Protein AF-A0A2H0P5Y3-F1 (afdb_monomer_lite)

Structure (mmCIF, N/CA/C/O backbone):
data_AF-A0A2H0P5Y3-F1
#
_entry.id   AF-A0A2H0P5Y3-F1
#
loop_
_atom_site.group_PDB
_atom_site.id
_atom_site.type_symbol
_atom_site.label_atom_id
_atom_site.label_alt_id
_atom_site.label_comp_id
_atom_site.label_asym_id
_atom_site.label_entity_id
_atom_site.label_seq_id
_atom_site.pdbx_PDB_ins_code
_atom_site.Cartn_x
_atom_site.Cartn_y
_atom_site.Cartn_z
_atom_site.occupancy
_atom_site.B_iso_or_equiv
_atom_site.auth_seq_id
_atom_site.auth_comp_id
_atom_site.auth_asym_id
_atom_site.auth_atom_id
_atom_site.pdbx_PDB_model_num
ATOM 1 N N . MET A 1 1 ? -5.662 15.321 40.705 1.00 59.59 1 MET A N 1
ATOM 2 C CA . MET A 1 1 ? -4.488 14.440 40.487 1.00 59.59 1 MET A CA 1
ATOM 3 C C . MET A 1 1 ? -4.899 13.038 40.050 1.00 59.59 1 MET A C 1
ATOM 5 O O . MET A 1 1 ? -4.209 12.492 39.203 1.00 59.59 1 MET A O 1
ATOM 9 N N . GLU A 1 2 ? -6.023 12.495 40.528 1.00 61.88 2 GLU A N 1
ATOM 10 C CA . GLU A 1 2 ? -6.540 11.184 40.089 1.00 61.88 2 GLU A CA 1
ATOM 11 C C . GLU A 1 2 ? -6.933 11.135 38.603 1.00 61.88 2 GLU A C 1
ATOM 13 O O . GLU A 1 2 ? -6.596 10.180 37.916 1.00 61.88 2 GLU A O 1
ATOM 18 N N 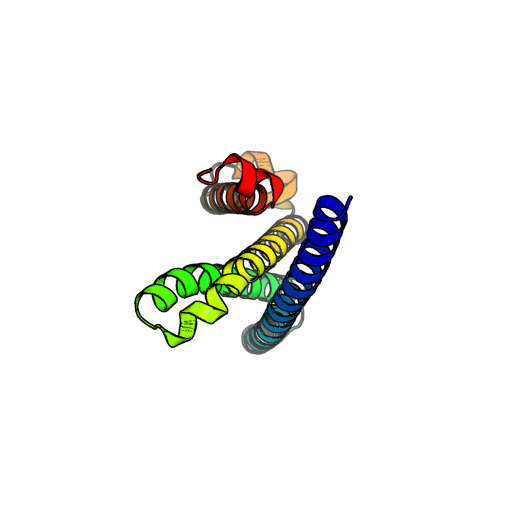. GLU A 1 3 ? -7.531 12.199 38.061 1.00 58.69 3 GLU A N 1
ATOM 19 C CA . GLU A 1 3 ? -7.965 12.249 36.654 1.00 58.69 3 GLU A CA 1
ATOM 20 C C . GLU A 1 3 ? -6.804 12.098 35.648 1.00 58.69 3 GLU A C 1
ATOM 22 O O . GLU A 1 3 ? -6.929 11.401 34.645 1.00 58.69 3 GLU A O 1
ATOM 27 N N . LYS A 1 4 ? -5.620 12.653 35.956 1.00 60.97 4 LYS A N 1
ATOM 28 C CA . LYS A 1 4 ? -4.400 12.448 35.146 1.00 60.97 4 LYS A CA 1
ATOM 29 C C . LYS A 1 4 ? -3.873 11.013 35.221 1.00 60.97 4 LYS A C 1
ATOM 31 O O . LYS A 1 4 ? -3.266 10.542 34.264 1.00 60.97 4 LYS A O 1
ATOM 36 N N . TYR A 1 5 ? -4.076 10.334 36.348 1.00 62.22 5 TYR A N 1
ATOM 37 C CA . TYR A 1 5 ? -3.614 8.962 36.554 1.00 62.22 5 TYR A CA 1
ATOM 38 C C . TYR A 1 5 ? -4.495 7.962 35.794 1.00 62.22 5 TYR A C 1
ATOM 40 O O . TYR A 1 5 ? -3.978 7.081 35.112 1.00 62.22 5 TYR A O 1
ATOM 48 N N . ILE A 1 6 ? -5.815 8.175 35.819 1.00 63.75 6 ILE A N 1
ATOM 49 C CA . ILE A 1 6 ? -6.793 7.371 35.071 1.00 63.75 6 ILE A CA 1
ATOM 50 C C . ILE A 1 6 ? -6.575 7.525 33.554 1.00 63.75 6 ILE A C 1
ATOM 52 O O . ILE A 1 6 ? -6.605 6.539 32.818 1.00 63.75 6 ILE A O 1
ATOM 56 N N . MET A 1 7 ? -6.274 8.744 33.093 1.00 60.56 7 MET A N 1
ATOM 57 C CA . MET A 1 7 ? -5.974 9.033 31.683 1.00 60.56 7 MET A CA 1
ATOM 58 C C . MET A 1 7 ? -4.690 8.324 31.209 1.00 60.56 7 MET A C 1
ATOM 60 O O . MET A 1 7 ? -4.678 7.692 30.157 1.00 60.56 7 MET A O 1
ATOM 64 N N . SER A 1 8 ? -3.643 8.319 32.043 1.00 70.50 8 SER A N 1
ATOM 65 C CA . SER A 1 8 ? -2.390 7.589 31.792 1.00 70.50 8 SER A CA 1
ATOM 66 C C . SER A 1 8 ? -2.601 6.075 31.639 1.00 70.50 8 SER A C 1
ATOM 68 O O . SER A 1 8 ? -1.974 5.436 30.794 1.00 70.50 8 SER A O 1
ATOM 70 N N . GLU A 1 9 ? -3.471 5.469 32.446 1.00 70.12 9 GLU A N 1
ATOM 71 C CA . GLU A 1 9 ? -3.690 4.018 32.424 1.00 70.12 9 GLU A CA 1
ATOM 72 C C . GLU A 1 9 ? -4.503 3.558 31.199 1.00 70.12 9 GLU A C 1
ATOM 74 O O . GLU A 1 9 ? -4.174 2.543 30.571 1.00 70.12 9 GLU A O 1
ATOM 79 N N . GLN A 1 10 ? -5.507 4.343 30.789 1.00 68.56 10 GLN A N 1
ATOM 80 C CA . GLN A 1 10 ? -6.281 4.086 29.569 1.00 68.56 10 GLN A CA 1
ATOM 81 C C . GLN A 1 10 ? -5.423 4.193 28.300 1.00 68.56 10 GLN A C 1
ATOM 83 O O . GLN A 1 10 ? -5.528 3.333 27.418 1.00 68.56 10 GLN A O 1
ATOM 88 N N . ASP A 1 11 ? -4.518 5.172 28.231 1.00 71.38 11 ASP A N 1
ATOM 89 C CA . ASP A 1 11 ? -3.586 5.332 27.108 1.00 71.38 11 ASP A CA 1
ATOM 90 C C . ASP A 1 11 ? -2.641 4.128 26.965 1.00 71.38 11 ASP A C 1
ATOM 92 O O . ASP A 1 11 ? -2.376 3.640 25.857 1.00 71.38 11 ASP A O 1
ATOM 96 N N . VAL A 1 12 ? -2.161 3.591 28.090 1.00 73.12 12 VAL A N 1
ATOM 97 C CA . VAL A 1 12 ? -1.288 2.408 28.113 1.00 73.12 12 VAL A CA 1
ATOM 98 C C . VAL A 1 12 ? -2.033 1.161 27.623 1.00 73.12 12 VAL A C 1
ATOM 100 O O . VAL A 1 12 ? -1.501 0.408 26.795 1.00 73.12 12 VAL A O 1
ATOM 103 N N . LEU A 1 13 ? -3.272 0.949 28.073 1.00 72.44 13 LEU A N 1
ATOM 104 C CA . LEU A 1 13 ? -4.118 -0.171 27.641 1.00 72.44 13 LEU A CA 1
ATOM 105 C C . LEU A 1 13 ? -4.500 -0.076 26.156 1.00 72.44 13 LEU A C 1
ATOM 107 O O . LEU A 1 13 ? -4.429 -1.080 25.431 1.00 72.44 13 LEU A O 1
ATOM 111 N N . HIS A 1 14 ? -4.838 1.125 25.679 1.00 76.31 14 HIS A N 1
ATOM 112 C CA . HIS A 1 14 ? -5.130 1.380 24.270 1.00 76.31 14 HIS A CA 1
ATOM 113 C C . HIS A 1 14 ? -3.914 1.066 23.388 1.00 76.31 14 HIS A C 1
ATOM 115 O O . HIS A 1 14 ? -4.022 0.312 22.417 1.00 76.31 14 HIS A O 1
ATOM 121 N N . ASN A 1 15 ? -2.727 1.547 23.770 1.00 78.94 15 ASN A N 1
ATOM 122 C CA . ASN A 1 15 ? -1.489 1.307 23.028 1.00 78.94 15 ASN A CA 1
ATOM 123 C C . ASN A 1 15 ? -1.114 -0.189 22.990 1.00 78.94 15 ASN A C 1
ATOM 125 O O . ASN A 1 15 ? -0.703 -0.715 21.951 1.00 78.94 15 ASN A O 1
ATOM 129 N N . LYS A 1 16 ? -1.317 -0.920 24.093 1.00 80.62 16 LYS A N 1
ATOM 130 C CA . LYS A 1 16 ? -1.082 -2.373 24.139 1.00 80.62 16 LYS A CA 1
ATOM 131 C C . LYS A 1 16 ? -2.008 -3.134 23.180 1.00 80.62 16 LYS A C 1
ATOM 133 O O . LYS A 1 16 ? -1.558 -4.042 22.477 1.00 80.62 16 LYS A O 1
ATOM 138 N N . THR A 1 17 ? -3.277 -2.739 23.115 1.00 82.94 17 THR A N 1
ATOM 139 C CA . THR A 1 17 ? -4.282 -3.350 22.231 1.00 82.94 17 THR A CA 1
ATOM 140 C C . THR A 1 17 ? -4.005 -3.037 20.759 1.00 82.94 17 THR A C 1
ATOM 142 O O . THR A 1 17 ? -3.984 -3.949 19.930 1.00 82.94 17 THR A O 1
ATOM 145 N N . ALA A 1 18 ? -3.681 -1.779 20.451 1.00 82.75 18 ALA A N 1
ATOM 146 C CA . ALA A 1 18 ? -3.267 -1.323 19.127 1.00 82.75 18 ALA A CA 1
ATOM 147 C C . ALA A 1 18 ? -2.065 -2.114 18.588 1.00 82.75 18 ALA A C 1
ATOM 149 O O . ALA A 1 18 ? -2.094 -2.610 17.460 1.00 82.75 18 ALA A O 1
ATOM 150 N N . ARG A 1 19 ? -1.026 -2.302 19.414 1.00 85.88 19 ARG A N 1
ATOM 151 C CA . ARG A 1 19 ? 0.142 -3.115 19.039 1.00 85.88 19 ARG A CA 1
ATOM 152 C C . ARG A 1 19 ? -0.249 -4.552 18.727 1.00 85.88 19 ARG A C 1
ATOM 154 O O . ARG A 1 19 ? 0.177 -5.080 17.706 1.00 85.88 19 ARG A O 1
ATOM 161 N N . LYS A 1 20 ? -1.079 -5.182 19.564 1.00 88.88 20 LYS A N 1
ATOM 162 C CA . LYS A 1 20 ? -1.550 -6.556 19.327 1.00 88.88 20 LYS A CA 1
ATOM 163 C C . LYS A 1 20 ? -2.274 -6.683 17.979 1.00 88.88 20 LYS A C 1
ATOM 165 O O . LYS A 1 20 ? -2.020 -7.635 17.245 1.00 88.88 20 LYS A O 1
ATOM 170 N N . MET A 1 21 ? -3.126 -5.717 17.635 1.00 88.81 21 MET A N 1
ATOM 171 C CA . MET A 1 21 ? -3.848 -5.696 16.355 1.00 88.81 21 MET A CA 1
ATOM 172 C C . MET A 1 21 ? -2.915 -5.480 15.157 1.00 88.81 21 MET A C 1
ATOM 174 O O . MET A 1 21 ? -3.062 -6.141 14.125 1.00 88.81 21 MET A O 1
ATOM 178 N N . MET A 1 22 ? -1.915 -4.609 15.309 1.00 89.50 22 MET A N 1
ATOM 179 C CA . MET A 1 22 ? -0.879 -4.390 14.301 1.00 89.50 22 MET A CA 1
ATOM 180 C C . MET A 1 22 ? -0.054 -5.658 14.057 1.00 89.50 22 MET A C 1
ATOM 182 O O . MET A 1 22 ? 0.121 -6.052 12.908 1.00 89.50 22 MET A O 1
ATOM 186 N N . TYR A 1 23 ? 0.389 -6.345 15.116 1.00 90.38 23 TYR A N 1
ATOM 187 C CA . TYR A 1 23 ? 1.106 -7.617 14.986 1.00 90.38 23 TYR A CA 1
ATOM 188 C C . TYR A 1 23 ? 0.255 -8.697 14.318 1.00 90.38 23 TYR A C 1
ATOM 190 O O . TYR A 1 23 ? 0.762 -9.419 13.466 1.00 90.38 23 TYR A O 1
ATOM 198 N N . GLY A 1 24 ? -1.035 -8.788 14.653 1.00 91.62 24 GLY A N 1
ATOM 199 C CA . GLY A 1 24 ? -1.947 -9.716 13.981 1.00 91.62 24 GLY A CA 1
ATOM 200 C C . GLY A 1 24 ? -2.083 -9.424 12.482 1.00 91.62 24 GLY A C 1
ATOM 201 O O . GLY A 1 24 ? -2.047 -10.345 11.670 1.00 91.62 24 GLY A O 1
ATOM 202 N N . SER A 1 25 ? -2.165 -8.145 12.109 1.00 92.50 25 SER A N 1
ATOM 203 C CA . SER A 1 25 ? -2.251 -7.721 10.703 1.00 92.50 25 SER A CA 1
ATOM 204 C C . SER A 1 25 ? -0.946 -7.984 9.945 1.00 92.50 25 SER A C 1
ATOM 206 O O . SER A 1 25 ? -0.976 -8.473 8.821 1.00 92.50 25 SER A O 1
ATOM 208 N N . LEU A 1 26 ? 0.206 -7.745 10.582 1.00 93.94 26 LEU A N 1
ATOM 209 C CA . LEU A 1 26 ? 1.521 -8.077 10.026 1.00 93.94 26 LEU A CA 1
ATOM 210 C C . LEU A 1 26 ? 1.701 -9.583 9.839 1.00 93.94 26 LEU A C 1
ATOM 212 O O . LEU A 1 26 ? 2.195 -10.012 8.803 1.00 93.94 26 LEU A O 1
ATOM 216 N N . LEU A 1 27 ? 1.278 -10.392 10.810 1.00 94.81 27 LEU A N 1
ATOM 217 C CA . LEU A 1 27 ? 1.343 -11.847 10.706 1.00 94.81 27 LEU A CA 1
ATOM 218 C C . LEU A 1 27 ? 0.470 -12.354 9.549 1.00 94.81 27 LEU A C 1
ATOM 220 O O . LEU A 1 27 ? 0.917 -13.196 8.774 1.00 94.81 27 LEU A O 1
ATOM 224 N N . MET A 1 28 ? -0.730 -11.792 9.378 1.00 94.12 28 MET A N 1
ATOM 225 C CA . MET A 1 28 ? -1.576 -12.077 8.216 1.00 94.12 28 MET A CA 1
ATOM 226 C C . MET A 1 28 ? -0.895 -11.682 6.901 1.00 94.12 28 MET A C 1
ATOM 228 O O . MET A 1 28 ? -0.877 -12.478 5.965 1.00 94.12 28 MET A O 1
ATOM 232 N N . ALA A 1 29 ? -0.287 -10.495 6.837 1.00 96.06 29 ALA A N 1
ATOM 233 C CA . ALA A 1 29 ? 0.448 -10.048 5.658 1.00 96.06 29 ALA A CA 1
ATOM 234 C C . ALA A 1 29 ? 1.622 -10.980 5.326 1.00 96.06 29 ALA A C 1
ATOM 236 O O . ALA A 1 29 ? 1.806 -11.320 4.166 1.00 96.06 29 ALA A O 1
ATOM 237 N N . ILE A 1 30 ? 2.369 -11.457 6.327 1.00 96.81 30 ILE A N 1
ATOM 238 C CA . ILE A 1 30 ? 3.455 -12.427 6.131 1.00 96.81 30 ILE A CA 1
ATOM 239 C C . ILE A 1 30 ? 2.914 -13.745 5.562 1.00 96.81 30 ILE A C 1
ATOM 241 O O . ILE A 1 30 ? 3.478 -14.274 4.607 1.00 96.81 30 ILE A O 1
ATOM 245 N N . MET A 1 31 ? 1.811 -14.270 6.107 1.00 97.06 31 MET A N 1
ATOM 246 C CA . MET A 1 31 ? 1.195 -15.499 5.590 1.00 97.06 31 MET A CA 1
ATOM 247 C C . MET A 1 31 ? 0.746 -15.339 4.133 1.00 97.06 31 MET A C 1
ATOM 249 O O . MET A 1 31 ? 1.051 -16.193 3.300 1.00 97.06 31 MET A O 1
ATOM 253 N N . VAL A 1 32 ? 0.067 -14.233 3.812 1.00 97.00 32 VAL A N 1
ATOM 254 C CA . VAL A 1 32 ? -0.362 -13.926 2.439 1.00 97.00 32 VAL A CA 1
ATOM 255 C C . VAL A 1 32 ? 0.843 -13.718 1.522 1.00 97.00 32 VAL A C 1
ATOM 257 O O . VAL A 1 32 ? 0.832 -14.211 0.401 1.00 97.00 32 VAL A O 1
ATOM 260 N N . PHE A 1 33 ? 1.909 -13.080 2.002 1.00 97.38 33 PHE A N 1
ATOM 261 C CA . PHE A 1 33 ? 3.137 -12.886 1.240 1.00 97.38 33 PHE A CA 1
ATOM 262 C C . PHE A 1 33 ? 3.789 -14.206 0.852 1.00 97.38 33 PHE A C 1
ATOM 264 O O . PHE A 1 33 ? 4.108 -14.397 -0.318 1.00 97.38 33 PHE A O 1
ATOM 271 N N . PHE A 1 34 ? 3.932 -15.149 1.784 1.00 96.50 34 PHE A N 1
ATOM 272 C CA . PHE A 1 34 ? 4.457 -16.474 1.449 1.00 96.50 34 PHE A CA 1
ATOM 273 C C . PHE A 1 34 ? 3.534 -17.240 0.496 1.00 96.50 34 PHE A C 1
ATOM 275 O O . PHE A 1 34 ? 4.030 -17.903 -0.413 1.00 96.50 34 PHE A O 1
ATOM 282 N N . ALA A 1 35 ? 2.212 -17.112 0.648 1.00 96.50 35 ALA A N 1
ATOM 283 C CA . ALA A 1 35 ? 1.261 -17.703 -0.291 1.00 96.50 35 ALA A CA 1
ATOM 284 C C . ALA A 1 35 ? 1.412 -17.113 -1.706 1.00 96.50 35 ALA A C 1
ATOM 286 O O . ALA A 1 35 ? 1.468 -17.861 -2.682 1.00 96.50 35 ALA A O 1
ATOM 287 N N . MET A 1 36 ? 1.553 -15.790 -1.820 1.00 96.12 36 MET A N 1
ATOM 288 C CA . MET A 1 36 ? 1.767 -15.097 -3.095 1.00 96.12 36 MET A CA 1
ATOM 289 C C . MET A 1 36 ? 3.140 -15.396 -3.700 1.00 96.12 36 MET A C 1
ATOM 291 O O . MET A 1 36 ? 3.259 -15.546 -4.914 1.00 96.12 36 MET A O 1
ATOM 295 N N . LEU A 1 37 ? 4.176 -15.532 -2.872 1.00 94.75 37 LEU A N 1
ATOM 296 C CA . LEU A 1 37 ? 5.517 -15.908 -3.310 1.00 94.75 37 LEU A CA 1
ATOM 297 C C . LEU A 1 37 ? 5.532 -17.336 -3.865 1.00 94.75 37 LEU A C 1
ATOM 299 O O . LEU A 1 37 ? 6.113 -17.579 -4.921 1.00 94.75 37 LEU A O 1
ATOM 303 N N . PHE A 1 38 ? 4.851 -18.263 -3.189 1.00 95.00 38 PHE A N 1
ATOM 304 C CA . PHE A 1 38 ? 4.684 -19.632 -3.665 1.00 95.00 38 PHE A CA 1
ATOM 305 C C . PHE A 1 38 ? 3.894 -19.679 -4.978 1.00 95.00 38 PHE A C 1
ATOM 307 O O . PHE A 1 38 ? 4.324 -20.330 -5.927 1.00 95.00 38 PHE A O 1
ATOM 314 N N . TYR A 1 39 ? 2.790 -18.932 -5.072 1.00 94.38 39 TYR A N 1
ATOM 315 C CA . TYR A 1 39 ? 2.019 -18.796 -6.310 1.00 94.38 39 TYR A CA 1
ATOM 316 C C . TYR A 1 39 ? 2.872 -18.249 -7.468 1.00 94.38 39 TYR A C 1
ATOM 318 O O . TYR A 1 39 ? 2.891 -18.823 -8.555 1.00 94.38 39 TYR A O 1
ATOM 326 N N . SER A 1 40 ? 3.635 -17.182 -7.219 1.00 92.94 40 SER A N 1
ATOM 327 C CA . SER A 1 40 ? 4.545 -16.578 -8.198 1.00 92.94 40 SER A CA 1
ATOM 328 C C . SER A 1 40 ? 5.620 -17.566 -8.660 1.00 92.94 40 SER A C 1
ATOM 330 O O . SER A 1 40 ? 5.901 -17.672 -9.854 1.00 92.94 40 SER A O 1
ATOM 332 N N . HIS A 1 41 ? 6.165 -18.365 -7.739 1.00 92.19 41 HIS A N 1
ATOM 333 C CA . HIS A 1 41 ? 7.132 -19.405 -8.074 1.00 92.19 41 HIS A CA 1
ATOM 334 C C . HIS A 1 41 ? 6.541 -20.491 -8.980 1.00 92.19 41 HIS A C 1
ATOM 336 O O . HIS A 1 41 ? 7.195 -20.894 -9.937 1.00 92.19 41 HIS A O 1
ATOM 342 N N . LEU A 1 42 ? 5.304 -20.931 -8.727 1.00 93.88 42 LEU A N 1
ATOM 343 C CA . LEU A 1 42 ? 4.630 -21.904 -9.593 1.00 93.88 42 LEU A CA 1
ATOM 344 C C . LEU A 1 42 ? 4.378 -21.361 -11.006 1.00 93.88 42 LEU A C 1
ATOM 346 O O . LEU A 1 42 ? 4.412 -22.132 -11.961 1.00 93.88 42 LEU A O 1
ATOM 350 N N . TYR A 1 43 ? 4.132 -20.056 -11.141 1.00 91.75 43 TYR A N 1
ATOM 351 C CA . TYR A 1 43 ? 3.826 -19.429 -12.427 1.00 91.75 43 TYR A CA 1
ATOM 352 C C . TYR A 1 43 ? 5.081 -19.120 -13.260 1.00 91.75 43 TYR A C 1
ATOM 354 O O . TYR A 1 43 ? 5.123 -19.427 -14.449 1.00 91.75 43 TYR A O 1
ATOM 362 N N . TYR A 1 44 ? 6.112 -18.530 -12.646 1.00 88.50 44 TYR A N 1
ATOM 363 C CA . TYR A 1 44 ? 7.326 -18.085 -13.348 1.00 88.50 44 TYR A CA 1
ATOM 364 C C . TYR A 1 44 ? 8.491 -19.085 -13.282 1.00 88.50 44 TYR A C 1
ATOM 366 O O . TYR A 1 44 ? 9.441 -18.974 -14.054 1.00 88.50 44 TYR A O 1
ATOM 374 N N . GLY A 1 45 ? 8.469 -20.041 -12.349 1.00 87.31 45 GLY A N 1
ATOM 375 C CA . GLY A 1 45 ? 9.498 -21.078 -12.189 1.00 87.31 45 GLY A CA 1
ATOM 376 C C . GLY A 1 45 ? 10.845 -20.606 -11.619 1.00 87.31 45 GLY A C 1
ATOM 377 O O . GLY A 1 45 ? 11.693 -21.435 -11.296 1.00 87.31 45 GLY A O 1
ATOM 378 N N . VAL A 1 46 ? 11.060 -19.297 -11.451 1.00 89.88 46 VAL A N 1
ATOM 379 C CA . VAL A 1 46 ? 12.321 -18.703 -10.973 1.00 89.88 46 VAL A CA 1
ATOM 380 C C . VAL A 1 46 ? 12.031 -17.670 -9.888 1.00 89.88 46 VAL A C 1
ATOM 382 O O . VAL A 1 46 ? 11.035 -16.958 -9.960 1.00 89.88 46 VAL A O 1
ATOM 385 N N . TYR A 1 47 ? 12.906 -17.577 -8.883 1.00 88.75 47 TYR A N 1
ATOM 386 C CA . TYR A 1 47 ? 12.885 -16.485 -7.909 1.00 88.75 47 TYR A CA 1
ATOM 387 C C . TYR A 1 47 ? 13.695 -15.304 -8.449 1.00 88.75 47 TYR A C 1
ATOM 389 O O . TYR A 1 47 ? 14.923 -15.297 -8.363 1.00 88.75 47 TYR A O 1
ATOM 397 N N . SER A 1 48 ? 13.009 -14.315 -9.019 1.00 92.25 48 SER A N 1
ATOM 398 C CA . SER A 1 48 ? 13.605 -13.054 -9.466 1.00 92.25 48 SER A CA 1
ATOM 399 C C . SER A 1 48 ? 13.082 -11.871 -8.640 1.00 92.25 48 SER A C 1
ATOM 401 O O . SER A 1 48 ? 12.191 -12.009 -7.795 1.00 92.25 48 SER A O 1
ATOM 403 N N . LEU A 1 49 ? 13.645 -10.681 -8.876 1.00 90.69 49 LEU A N 1
ATOM 404 C CA . LEU A 1 49 ? 13.144 -9.443 -8.272 1.00 90.69 49 LEU A CA 1
ATOM 405 C C . LEU A 1 49 ? 11.691 -9.158 -8.687 1.00 90.69 49 LEU A C 1
ATOM 407 O O . LEU A 1 49 ? 10.919 -8.647 -7.878 1.00 90.69 49 LEU A O 1
ATOM 411 N N . GLU A 1 50 ? 11.313 -9.533 -9.912 1.00 91.56 50 GLU A N 1
ATOM 412 C CA . GLU A 1 50 ? 9.936 -9.441 -10.410 1.00 91.56 50 GLU A CA 1
ATOM 413 C C . GLU A 1 50 ? 9.007 -10.326 -9.583 1.00 91.56 50 GLU A C 1
ATOM 415 O O . GLU A 1 50 ? 7.990 -9.846 -9.091 1.00 91.56 50 GLU A O 1
ATOM 420 N N . SER A 1 51 ? 9.399 -11.579 -9.325 1.00 93.19 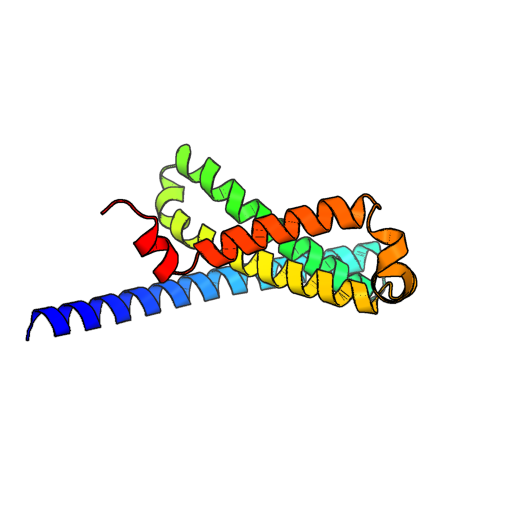51 SER A N 1
ATOM 421 C CA . SER A 1 51 ? 8.609 -12.515 -8.517 1.00 93.19 51 SER A CA 1
ATOM 422 C C . SER A 1 51 ? 8.325 -11.962 -7.120 1.00 93.19 51 SER A C 1
ATOM 424 O O . SER A 1 51 ? 7.211 -12.102 -6.608 1.00 93.19 51 SER A O 1
ATOM 426 N N . LEU A 1 52 ? 9.329 -11.316 -6.513 1.00 94.69 52 LEU A N 1
ATOM 427 C CA . LEU A 1 52 ? 9.205 -10.676 -5.206 1.00 94.69 52 LEU A CA 1
ATOM 428 C C . LEU A 1 52 ? 8.284 -9.455 -5.272 1.00 94.69 52 LEU A C 1
ATOM 430 O O . LEU A 1 52 ? 7.421 -9.303 -4.410 1.00 94.69 52 LEU A O 1
ATOM 434 N N . ALA A 1 53 ? 8.415 -8.619 -6.302 1.00 95.38 53 ALA A N 1
ATOM 435 C CA . ALA A 1 53 ? 7.556 -7.453 -6.485 1.00 95.38 53 ALA A CA 1
ATOM 436 C C . ALA A 1 53 ? 6.092 -7.855 -6.706 1.00 95.38 53 ALA A C 1
ATOM 438 O O . ALA A 1 53 ? 5.206 -7.278 -6.079 1.00 95.38 53 ALA A O 1
ATOM 439 N N . THR A 1 54 ? 5.837 -8.899 -7.501 1.00 94.62 54 THR A N 1
ATOM 440 C CA . THR A 1 54 ? 4.500 -9.480 -7.678 1.00 94.62 54 THR A CA 1
ATOM 441 C C . THR A 1 54 ? 3.932 -9.993 -6.356 1.00 94.62 54 THR A C 1
ATOM 443 O O . THR A 1 54 ? 2.759 -9.765 -6.068 1.00 94.62 54 THR A O 1
ATOM 446 N N . ALA A 1 55 ? 4.751 -10.637 -5.516 1.00 96.50 55 ALA A N 1
ATOM 447 C CA . ALA A 1 55 ? 4.305 -11.103 -4.206 1.00 96.50 55 ALA A CA 1
ATOM 448 C C . ALA A 1 55 ? 3.966 -9.940 -3.256 1.00 96.50 55 ALA A C 1
ATOM 450 O O . ALA A 1 55 ? 2.941 -9.990 -2.571 1.00 96.50 55 ALA A O 1
ATOM 451 N N . VAL A 1 56 ? 4.777 -8.875 -3.239 1.00 97.19 56 VAL A N 1
ATOM 452 C CA . VAL A 1 56 ? 4.498 -7.655 -2.457 1.00 97.19 56 VAL A CA 1
ATOM 453 C C . VAL A 1 56 ? 3.210 -6.987 -2.940 1.00 97.19 56 VAL A C 1
ATOM 455 O O . VAL A 1 56 ? 2.342 -6.699 -2.117 1.00 97.19 56 VAL A O 1
ATOM 458 N N . PHE A 1 57 ? 3.056 -6.798 -4.254 1.00 95.94 57 PHE A N 1
ATOM 459 C CA . PHE A 1 57 ? 1.852 -6.235 -4.868 1.00 95.94 57 PHE A CA 1
ATOM 460 C C . PHE A 1 57 ? 0.600 -7.045 -4.514 1.00 95.94 57 PHE A C 1
ATOM 462 O O . PHE A 1 57 ? -0.352 -6.490 -3.970 1.00 95.94 57 PHE A O 1
ATOM 469 N N . GLY A 1 58 ? 0.624 -8.363 -4.735 1.00 96.38 58 GLY A N 1
ATOM 470 C C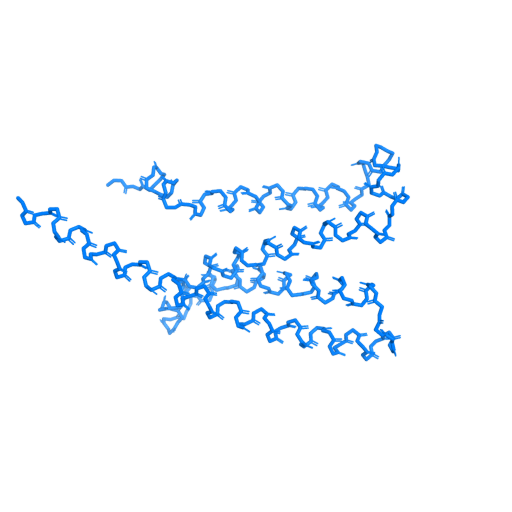A . GLY A 1 58 ? -0.513 -9.233 -4.431 1.00 96.38 58 GLY A CA 1
ATOM 471 C C . GLY A 1 58 ? -0.864 -9.238 -2.942 1.00 96.38 58 GLY A C 1
ATOM 472 O O . GLY A 1 58 ? -2.036 -9.265 -2.573 1.00 96.38 58 GLY A O 1
ATOM 473 N N . THR A 1 59 ? 0.137 -9.140 -2.065 1.00 97.56 59 THR A N 1
ATOM 474 C CA . THR A 1 59 ? -0.104 -9.020 -0.620 1.00 97.56 59 THR A CA 1
ATOM 475 C C . THR A 1 59 ? -0.745 -7.683 -0.266 1.00 97.56 59 THR A C 1
ATOM 477 O O . THR A 1 59 ? -1.689 -7.656 0.524 1.00 97.56 59 THR A O 1
ATOM 480 N N . ALA A 1 60 ? -0.258 -6.581 -0.843 1.00 97.31 60 ALA A N 1
ATOM 481 C CA . ALA A 1 60 ? -0.825 -5.252 -0.640 1.00 97.31 60 ALA A CA 1
ATOM 482 C C . ALA A 1 60 ? -2.301 -5.212 -1.057 1.00 97.31 60 ALA A C 1
ATOM 484 O O . ALA A 1 60 ? -3.144 -4.772 -0.273 1.00 97.31 60 ALA A O 1
ATOM 485 N N . ASP A 1 61 ? -2.604 -5.740 -2.244 1.00 96.50 61 ASP A N 1
ATOM 486 C CA . ASP A 1 61 ? -3.952 -5.793 -2.809 1.00 96.50 61 ASP A CA 1
ATOM 487 C C . ASP A 1 61 ? -4.906 -6.603 -1.921 1.00 96.50 61 ASP A C 1
ATOM 489 O O . ASP A 1 61 ? -5.958 -6.117 -1.505 1.00 96.50 61 ASP A O 1
ATOM 493 N N . VAL A 1 62 ? -4.486 -7.796 -1.494 1.00 97.00 62 VAL A N 1
ATOM 494 C CA . VAL A 1 62 ? -5.285 -8.646 -0.602 1.00 97.00 62 VAL A CA 1
ATOM 495 C C . VAL A 1 62 ? -5.517 -7.995 0.770 1.00 97.00 62 VAL A C 1
ATOM 497 O O . VAL A 1 62 ? -6.629 -8.064 1.300 1.00 97.00 62 VAL A O 1
ATOM 500 N N . MET A 1 63 ? -4.510 -7.339 1.356 1.00 96.56 63 MET A N 1
ATOM 501 C CA . MET A 1 63 ? -4.662 -6.624 2.633 1.00 96.56 63 MET A CA 1
ATOM 502 C C . MET A 1 63 ? -5.636 -5.443 2.518 1.00 96.56 63 MET A C 1
ATOM 504 O O . MET A 1 63 ? -6.506 -5.269 3.379 1.00 96.56 63 MET A O 1
ATOM 508 N N . LEU A 1 64 ? -5.514 -4.647 1.453 1.00 95.62 64 LEU A N 1
ATOM 509 C CA . LEU A 1 64 ? -6.402 -3.514 1.185 1.00 95.62 64 LEU A CA 1
ATOM 510 C C . LEU A 1 64 ? -7.832 -3.990 0.911 1.00 95.62 64 LEU A C 1
ATOM 512 O O . LEU A 1 64 ? -8.770 -3.501 1.545 1.00 95.62 64 LEU A O 1
ATOM 516 N N . GLY A 1 65 ? -7.998 -4.994 0.053 1.00 94.88 65 GLY A N 1
ATOM 517 C CA . GLY A 1 65 ? -9.290 -5.599 -0.265 1.00 94.88 65 GLY A CA 1
ATOM 518 C C . GLY A 1 65 ? -9.986 -6.164 0.973 1.00 94.88 65 GLY A C 1
ATOM 519 O O . GLY A 1 65 ? -11.154 -5.855 1.217 1.00 94.88 65 GLY A O 1
ATOM 520 N N . MET A 1 66 ? -9.262 -6.900 1.824 1.00 92.88 66 MET A N 1
ATOM 521 C CA . MET A 1 66 ? -9.803 -7.380 3.101 1.00 92.88 66 MET A CA 1
ATOM 522 C C . MET A 1 66 ? -10.218 -6.237 4.030 1.00 92.88 66 MET A C 1
ATOM 524 O O . MET A 1 66 ? -11.246 -6.341 4.704 1.00 92.88 66 MET A O 1
ATOM 528 N N . SER A 1 67 ? -9.465 -5.133 4.057 1.00 93.75 67 SER A N 1
ATOM 529 C CA . SER A 1 67 ? -9.824 -3.971 4.874 1.00 93.75 67 SER A CA 1
ATOM 530 C C . SER A 1 67 ? -11.174 -3.371 4.452 1.00 93.75 67 SER A C 1
ATOM 532 O O . SER A 1 67 ? -12.026 -3.093 5.302 1.00 93.75 67 SER A O 1
ATOM 534 N N . PHE A 1 68 ? -11.437 -3.260 3.148 1.00 91.62 68 PHE A N 1
ATOM 535 C CA . PHE A 1 68 ? -12.726 -2.778 2.659 1.00 91.62 68 PHE A CA 1
ATOM 536 C C . PHE A 1 68 ? -13.836 -3.808 2.888 1.00 91.62 68 PHE A C 1
ATOM 538 O O . PHE A 1 68 ? -14.892 -3.454 3.421 1.00 91.62 68 PHE A O 1
ATOM 545 N N . ALA A 1 69 ? -13.572 -5.084 2.593 1.00 91.94 69 ALA A N 1
ATOM 546 C CA . ALA A 1 69 ? -14.536 -6.170 2.747 1.00 91.94 69 ALA A CA 1
ATOM 547 C C . ALA A 1 69 ? -15.029 -6.331 4.194 1.00 91.94 69 ALA A C 1
ATOM 549 O O . ALA A 1 69 ? -16.226 -6.521 4.411 1.00 91.94 69 ALA A O 1
ATOM 550 N N . MET A 1 70 ? -14.153 -6.181 5.197 1.00 88.38 70 MET A N 1
ATOM 551 C CA . MET A 1 70 ? -14.551 -6.261 6.610 1.00 88.38 70 MET A CA 1
ATOM 552 C C . MET A 1 70 ? -15.617 -5.228 6.995 1.00 88.38 70 MET A C 1
ATOM 554 O O . MET A 1 70 ? -16.435 -5.513 7.863 1.00 88.38 70 MET A O 1
ATOM 558 N N . SER A 1 71 ? -15.647 -4.060 6.345 1.00 84.06 71 SER A N 1
ATOM 559 C CA . SER A 1 71 ? -16.676 -3.040 6.606 1.00 84.06 71 SER A CA 1
ATOM 560 C C . SER A 1 71 ? -18.059 -3.512 6.171 1.00 84.06 71 SER A C 1
ATOM 562 O O . SER A 1 71 ? -19.027 -3.338 6.902 1.00 84.06 71 SER A O 1
ATOM 564 N N . GLY A 1 72 ? -18.142 -4.122 4.985 1.00 84.19 72 GLY A N 1
ATOM 565 C CA . GLY A 1 72 ? -19.392 -4.675 4.475 1.00 84.19 72 GLY A CA 1
ATOM 566 C C . GLY A 1 72 ? -19.829 -5.903 5.267 1.00 84.19 72 GLY A C 1
ATOM 567 O O . GLY A 1 72 ? -20.995 -6.020 5.623 1.00 84.19 72 GLY A O 1
ATOM 568 N N . LEU A 1 73 ? -18.897 -6.800 5.600 1.00 86.19 73 LEU A N 1
ATOM 569 C CA . LEU A 1 73 ? -19.229 -8.028 6.322 1.00 86.19 73 LEU A CA 1
ATOM 570 C C . LEU A 1 73 ? -19.677 -7.769 7.766 1.00 86.19 73 LEU A C 1
ATOM 572 O O . LEU A 1 73 ? -20.613 -8.422 8.215 1.00 86.19 73 LEU A O 1
ATOM 576 N N . ALA A 1 74 ? -19.075 -6.810 8.473 1.00 84.50 74 ALA A N 1
ATOM 577 C CA . ALA A 1 74 ? -19.501 -6.462 9.831 1.00 84.50 74 ALA A CA 1
ATOM 578 C C . ALA A 1 74 ? -20.931 -5.902 9.887 1.00 84.50 74 ALA A C 1
ATOM 580 O O . ALA A 1 74 ? -21.608 -6.073 10.891 1.00 84.50 74 ALA A O 1
ATOM 581 N N . TYR A 1 75 ? -21.418 -5.292 8.800 1.00 82.44 75 TYR A N 1
ATOM 582 C CA . TYR A 1 75 ? -22.799 -4.812 8.728 1.00 82.44 75 TYR A CA 1
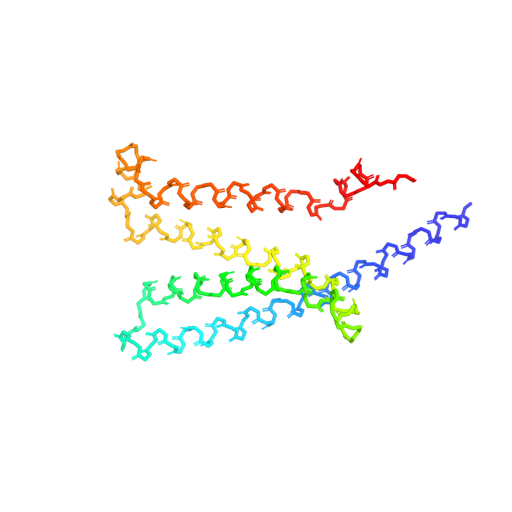ATOM 583 C C . TYR A 1 75 ? -23.825 -5.956 8.717 1.00 82.44 75 TYR A C 1
ATOM 585 O O . TYR A 1 75 ? -24.888 -5.840 9.319 1.00 82.44 75 TYR A O 1
ATOM 593 N N . TYR A 1 76 ? -23.516 -7.065 8.038 1.00 85.44 76 TYR A N 1
ATOM 594 C CA . TYR A 1 76 ? -24.437 -8.201 7.904 1.00 85.44 76 TYR A CA 1
ATOM 595 C C . TYR A 1 76 ? -24.231 -9.284 8.966 1.00 85.44 76 TYR A C 1
ATOM 597 O O . TYR A 1 76 ? -25.140 -10.076 9.216 1.00 85.44 76 TYR A O 1
ATOM 605 N N . PHE A 1 77 ? -23.046 -9.347 9.574 1.00 83.62 77 PHE A N 1
ATOM 606 C CA . PHE A 1 77 ? -22.660 -10.425 10.472 1.00 83.62 77 PHE A CA 1
ATOM 607 C C . PHE A 1 77 ? -22.163 -9.895 11.818 1.00 83.62 77 PHE A C 1
ATOM 609 O O . PHE A 1 77 ? -21.033 -9.424 11.940 1.00 83.62 77 PHE A O 1
ATOM 616 N N . ASP A 1 78 ? -22.975 -10.101 12.853 1.00 77.88 78 ASP A N 1
ATOM 617 C CA . ASP A 1 78 ? -22.706 -9.681 14.238 1.00 77.88 78 ASP A CA 1
ATOM 618 C C . ASP A 1 78 ? -21.427 -10.332 14.815 1.00 77.88 78 ASP A C 1
ATOM 620 O O . ASP A 1 78 ? -20.676 -9.751 15.598 1.00 77.88 78 ASP A O 1
ATOM 624 N N . PHE A 1 79 ? -21.074 -11.532 14.330 1.00 77.81 79 PHE A N 1
ATOM 625 C CA . PHE A 1 79 ? -19.828 -12.195 14.720 1.00 77.81 79 PHE A CA 1
ATOM 626 C C . PHE A 1 79 ? -18.571 -11.485 14.199 1.00 77.81 79 PHE A C 1
ATOM 628 O O . PHE A 1 79 ? -17.484 -11.815 14.659 1.00 77.81 79 PHE A O 1
ATOM 635 N N . LEU A 1 80 ? -18.665 -10.549 13.251 1.00 72.06 80 LEU A N 1
ATOM 636 C CA . LEU A 1 80 ? -17.505 -9.820 12.726 1.00 72.06 80 LEU A CA 1
ATOM 637 C C . LEU A 1 80 ? -17.299 -8.451 13.376 1.00 72.06 80 LEU A C 1
ATOM 639 O O . LEU A 1 80 ? -16.228 -7.865 13.198 1.00 72.06 80 LEU A O 1
ATOM 643 N N . ASP A 1 81 ? -18.262 -7.976 14.168 1.00 70.62 81 ASP A N 1
ATOM 644 C CA . ASP A 1 81 ? -18.227 -6.639 14.763 1.00 70.62 81 ASP A CA 1
ATOM 645 C C . ASP A 1 81 ? -17.011 -6.464 15.696 1.00 70.62 81 ASP A C 1
ATOM 647 O O . ASP A 1 81 ? -16.245 -5.501 15.608 1.00 70.62 81 ASP A O 1
ATOM 651 N N . HIS A 1 82 ? -16.672 -7.509 16.463 1.00 71.81 82 HIS A N 1
ATOM 652 C CA . HIS A 1 82 ? -15.478 -7.523 17.319 1.00 71.81 82 HIS A CA 1
ATOM 653 C C . HIS A 1 82 ? -14.138 -7.463 16.554 1.00 71.81 82 HIS A C 1
ATOM 655 O O . HIS A 1 82 ? -13.085 -7.253 17.166 1.00 71.81 82 HIS A O 1
ATOM 661 N N . ARG A 1 83 ? -14.135 -7.664 15.226 1.00 77.62 83 ARG A N 1
ATOM 662 C CA . ARG A 1 83 ? -12.926 -7.627 14.380 1.00 77.62 83 ARG A CA 1
ATOM 663 C C . ARG A 1 83 ? -12.802 -6.363 13.542 1.00 77.62 83 ARG A C 1
ATOM 665 O O . ARG A 1 83 ? -11.759 -6.171 12.916 1.00 77.62 83 ARG A O 1
ATOM 672 N N . VAL A 1 84 ? -13.776 -5.457 13.596 1.00 79.56 84 VAL A N 1
ATOM 673 C CA . VAL A 1 84 ? -13.752 -4.187 12.852 1.00 79.56 84 VAL A CA 1
ATOM 674 C C . VAL A 1 84 ? -12.515 -3.350 13.192 1.00 79.56 84 VAL A C 1
ATOM 676 O O . VAL A 1 84 ? -11.958 -2.684 12.320 1.00 79.56 84 VAL A O 1
ATOM 679 N N . ALA A 1 85 ? -11.999 -3.446 14.421 1.00 79.69 85 ALA A N 1
ATOM 680 C CA . ALA A 1 85 ? -10.778 -2.750 14.828 1.00 79.69 85 ALA A CA 1
ATOM 681 C C . ALA A 1 85 ? -9.530 -3.149 14.005 1.00 79.69 85 ALA A C 1
ATOM 683 O O . ALA A 1 85 ? -8.638 -2.321 13.805 1.00 79.69 85 ALA A O 1
ATOM 684 N N . TYR A 1 86 ? -9.471 -4.374 13.460 1.00 85.75 86 TYR A N 1
ATOM 685 C CA . TYR A 1 86 ? -8.361 -4.818 12.603 1.00 85.75 86 TYR A CA 1
ATOM 686 C C . TYR A 1 86 ? -8.357 -4.143 11.228 1.00 85.75 86 TYR A C 1
ATOM 688 O O . TYR A 1 86 ? -7.301 -4.060 10.603 1.00 85.75 86 TYR A O 1
ATOM 696 N N . ARG A 1 87 ? -9.493 -3.592 10.775 1.00 89.62 87 ARG A N 1
ATOM 697 C CA . ARG A 1 87 ? -9.617 -2.899 9.483 1.00 89.62 87 ARG A CA 1
ATOM 698 C C . ARG A 1 87 ? -8.578 -1.803 9.303 1.00 89.62 87 ARG A C 1
ATOM 700 O O . ARG A 1 87 ? -7.940 -1.730 8.256 1.00 89.62 87 ARG A O 1
ATOM 707 N N . LYS A 1 88 ? -8.399 -0.974 10.334 1.00 90.19 88 LYS A N 1
ATOM 708 C CA . LYS A 1 88 ? -7.441 0.137 10.320 1.00 90.19 88 LYS A CA 1
ATOM 709 C C . LYS A 1 88 ? -6.020 -0.365 10.061 1.00 90.19 88 LYS A C 1
ATOM 711 O O . LYS A 1 88 ? -5.309 0.201 9.238 1.00 90.19 88 LYS A O 1
ATOM 716 N N . TYR A 1 89 ? -5.620 -1.430 10.751 1.00 92.38 89 TYR A N 1
ATOM 717 C CA . TYR A 1 89 ? -4.262 -1.960 10.675 1.00 92.38 89 TYR A CA 1
ATOM 718 C C . TYR A 1 89 ? -4.017 -2.749 9.389 1.00 92.38 89 TYR A C 1
ATOM 720 O O . TYR A 1 89 ? -2.970 -2.561 8.783 1.00 92.38 89 TYR A O 1
ATOM 728 N N . MET A 1 90 ? -4.983 -3.544 8.917 1.00 93.44 90 MET A N 1
ATOM 729 C CA . MET A 1 90 ? -4.870 -4.236 7.626 1.00 93.44 90 MET A CA 1
ATOM 730 C C . MET A 1 90 ? -4.763 -3.251 6.459 1.00 93.44 90 MET A C 1
ATOM 732 O O . MET A 1 90 ? -3.878 -3.401 5.619 1.00 93.44 90 MET A O 1
ATOM 736 N N . GLY A 1 91 ? -5.594 -2.201 6.447 1.00 94.50 91 GLY A N 1
ATOM 737 C CA . GLY A 1 91 ? -5.517 -1.155 5.425 1.00 94.50 91 GLY A CA 1
ATOM 738 C C . GLY A 1 91 ? -4.180 -0.410 5.455 1.00 94.50 91 GLY A C 1
ATOM 739 O O . GLY A 1 91 ? -3.570 -0.188 4.412 1.00 94.50 91 GLY A O 1
ATOM 740 N N . LEU A 1 92 ? -3.670 -0.088 6.651 1.00 94.75 92 LEU A N 1
ATOM 741 C CA . LEU A 1 92 ? -2.380 0.586 6.805 1.00 94.75 92 LEU A CA 1
ATOM 742 C C . LEU A 1 92 ? -1.200 -0.305 6.377 1.00 94.75 92 LEU A C 1
ATOM 744 O O . LEU A 1 92 ? -0.297 0.166 5.688 1.00 94.75 92 LEU A O 1
ATOM 748 N N . THR A 1 93 ? -1.209 -1.590 6.745 1.00 95.62 93 THR A N 1
ATOM 749 C CA . THR A 1 93 ? -0.197 -2.559 6.297 1.00 95.62 93 THR A CA 1
ATOM 750 C C . THR A 1 93 ? -0.226 -2.717 4.777 1.00 95.62 93 THR A C 1
ATOM 752 O O . THR A 1 93 ? 0.829 -2.650 4.149 1.00 95.62 93 THR A O 1
ATOM 755 N N . GLY A 1 94 ? -1.412 -2.858 4.179 1.00 96.44 94 GLY A N 1
ATOM 756 C CA . GLY A 1 94 ? -1.569 -2.927 2.726 1.00 96.44 94 GLY A CA 1
ATOM 757 C C . GLY A 1 94 ? -1.053 -1.673 2.014 1.00 96.44 94 GLY A C 1
ATOM 758 O O . GLY A 1 94 ? -0.305 -1.786 1.048 1.00 96.44 94 GLY A O 1
ATOM 759 N N . TYR A 1 95 ? -1.341 -0.482 2.547 1.00 96.88 95 TYR A N 1
ATOM 760 C CA . TYR A 1 95 ? -0.813 0.781 2.023 1.00 96.88 95 TYR A CA 1
ATOM 761 C C . TYR A 1 95 ? 0.724 0.850 2.049 1.00 96.88 95 TYR A C 1
ATOM 763 O O . TYR A 1 95 ? 1.335 1.224 1.048 1.00 96.88 95 TYR A O 1
ATOM 771 N N . PHE A 1 96 ? 1.373 0.464 3.153 1.00 96.75 96 PHE A N 1
ATOM 772 C CA . PHE A 1 96 ? 2.841 0.467 3.215 1.00 96.75 96 PHE A CA 1
ATOM 773 C C . PHE A 1 96 ? 3.476 -0.545 2.255 1.00 96.75 96 PHE A C 1
ATOM 775 O O . PHE A 1 96 ? 4.532 -0.265 1.689 1.00 96.75 96 PHE A O 1
ATOM 782 N N . LEU A 1 97 ? 2.834 -1.695 2.033 1.00 97.19 97 LEU A N 1
ATOM 783 C CA . LEU A 1 97 ? 3.278 -2.656 1.022 1.00 97.19 97 LEU A CA 1
ATOM 784 C C . LEU A 1 97 ? 3.084 -2.115 -0.401 1.00 97.19 97 LEU A C 1
ATOM 786 O O . LEU A 1 97 ? 3.962 -2.304 -1.238 1.00 97.19 97 LEU A O 1
ATOM 790 N N . ALA A 1 98 ? 1.993 -1.390 -0.667 1.00 96.94 98 ALA A N 1
ATOM 791 C CA . ALA A 1 98 ? 1.779 -0.718 -1.947 1.00 96.94 98 ALA A CA 1
ATOM 792 C C . ALA A 1 98 ? 2.849 0.357 -2.203 1.00 96.94 98 ALA A C 1
ATOM 794 O O . ALA A 1 98 ? 3.423 0.393 -3.286 1.00 96.94 98 ALA A O 1
ATOM 795 N N . LEU A 1 99 ? 3.197 1.164 -1.190 1.00 96.50 99 LEU A N 1
ATOM 796 C CA . LEU A 1 99 ? 4.319 2.109 -1.265 1.00 96.50 99 LEU A CA 1
ATOM 797 C C . LEU A 1 99 ? 5.647 1.406 -1.563 1.00 96.50 99 LEU A C 1
ATOM 799 O O . LEU A 1 99 ? 6.415 1.869 -2.408 1.00 96.50 99 LEU A O 1
ATOM 803 N N . LEU A 1 100 ? 5.920 0.291 -0.877 1.00 96.62 100 LEU A N 1
ATOM 804 C CA . LEU A 1 100 ? 7.119 -0.507 -1.121 1.00 96.62 100 LEU A CA 1
ATOM 805 C C . LEU A 1 100 ? 7.150 -1.004 -2.570 1.00 96.62 100 LEU A C 1
ATOM 807 O O . LEU A 1 100 ? 8.169 -0.852 -3.238 1.00 96.62 100 LEU A O 1
ATOM 811 N N . TYR A 1 101 ? 6.035 -1.530 -3.077 1.00 96.62 101 TYR A N 1
ATOM 812 C CA . TYR A 1 101 ? 5.915 -1.948 -4.471 1.00 96.62 101 TYR A CA 1
ATOM 813 C C . TYR A 1 101 ? 6.142 -0.786 -5.450 1.00 96.62 101 TYR A C 1
ATOM 815 O O . TYR A 1 101 ? 6.925 -0.930 -6.388 1.00 96.62 101 TYR A O 1
ATOM 823 N N . SER A 1 102 ? 5.557 0.392 -5.206 1.00 94.56 102 SER A N 1
ATOM 824 C CA . SER A 1 102 ? 5.806 1.583 -6.031 1.00 94.56 102 SER A CA 1
ATOM 825 C C . SER A 1 102 ? 7.288 1.973 -6.059 1.00 94.56 102 SER A C 1
ATOM 827 O O . SER A 1 102 ? 7.804 2.342 -7.111 1.00 94.56 102 SER A O 1
ATOM 829 N N . ALA A 1 103 ? 8.003 1.843 -4.938 1.00 94.50 103 ALA A N 1
ATOM 830 C CA . ALA A 1 103 ? 9.449 2.061 -4.903 1.00 94.50 103 ALA A CA 1
ATOM 831 C C . ALA A 1 103 ? 10.224 0.978 -5.678 1.00 94.50 103 ALA A C 1
ATOM 833 O O . ALA A 1 103 ? 11.210 1.285 -6.349 1.00 94.50 103 ALA A O 1
ATOM 834 N N . MET A 1 104 ? 9.774 -0.280 -5.630 1.00 95.44 104 MET A N 1
ATOM 835 C CA . MET A 1 104 ? 10.372 -1.371 -6.406 1.00 95.44 104 MET A CA 1
ATOM 836 C C . MET A 1 104 ? 10.221 -1.160 -7.919 1.00 95.44 104 MET A C 1
ATOM 838 O O . MET A 1 104 ? 11.158 -1.474 -8.656 1.00 95.44 104 MET A O 1
ATOM 842 N N . LEU A 1 105 ? 9.102 -0.589 -8.381 1.00 93.69 105 LEU A N 1
ATOM 843 C CA . LEU A 1 105 ? 8.869 -0.291 -9.802 1.00 93.69 105 LEU A CA 1
ATOM 844 C C . LEU A 1 105 ? 9.946 0.622 -10.399 1.00 93.69 105 LEU A C 1
ATOM 846 O O . LEU A 1 105 ? 10.395 0.375 -11.515 1.00 93.69 105 LEU A O 1
ATOM 850 N N . VAL A 1 106 ? 10.439 1.602 -9.634 1.00 92.94 106 VAL A N 1
ATOM 851 C CA . VAL A 1 106 ? 11.536 2.490 -10.066 1.00 92.94 106 VAL A CA 1
ATOM 852 C C . VAL A 1 106 ? 12.802 1.699 -10.399 1.00 92.94 106 VAL A C 1
ATOM 854 O O . VAL A 1 106 ? 13.545 2.062 -11.309 1.00 92.94 106 VAL A O 1
ATOM 857 N N . ARG A 1 107 ? 13.058 0.599 -9.679 1.00 93.69 107 ARG A N 1
ATOM 858 C CA . ARG A 1 107 ? 14.233 -0.249 -9.907 1.00 93.69 107 ARG A CA 1
ATOM 859 C C . ARG A 1 107 ? 14.017 -1.301 -10.995 1.00 93.69 107 ARG A C 1
ATOM 861 O O . ARG A 1 107 ? 14.999 -1.672 -11.642 1.00 93.69 107 ARG A O 1
ATOM 868 N N . LEU A 1 108 ? 12.789 -1.799 -11.135 1.00 93.50 108 LEU A N 1
ATOM 869 C CA . LEU A 1 108 ? 12.396 -2.830 -12.101 1.00 93.50 108 LEU A CA 1
ATOM 870 C C . LEU A 1 108 ? 12.267 -2.279 -13.521 1.00 93.50 108 LEU A C 1
ATOM 872 O O . LEU A 1 108 ? 12.797 -2.893 -14.440 1.00 93.50 108 LEU A O 1
ATOM 876 N N . TYR A 1 109 ? 11.642 -1.111 -13.670 1.00 93.00 109 TYR A N 1
ATOM 877 C CA . TYR A 1 109 ? 11.377 -0.471 -14.962 1.00 93.00 109 TYR A CA 1
ATOM 878 C C . TYR A 1 109 ? 11.878 0.987 -14.960 1.00 93.00 109 TYR A C 1
ATOM 880 O O . TYR A 1 109 ? 11.080 1.934 -15.014 1.00 93.00 109 TYR A O 1
ATOM 888 N N . PRO A 1 110 ? 13.201 1.214 -14.824 1.00 91.75 110 PRO A N 1
ATOM 889 C CA . PRO A 1 110 ? 13.779 2.557 -14.720 1.00 91.75 110 PRO A CA 1
ATOM 890 C C . PRO A 1 110 ? 13.537 3.414 -15.970 1.00 91.75 110 PRO A C 1
ATOM 892 O O . PRO A 1 110 ? 13.427 4.637 -15.874 1.00 91.75 110 PRO A O 1
ATOM 895 N N . GLU A 1 111 ? 13.421 2.802 -17.144 1.00 91.75 111 GLU A N 1
ATOM 896 C CA . GLU A 1 111 ? 13.062 3.481 -18.389 1.00 91.75 111 GLU A CA 1
ATOM 897 C C . GLU A 1 111 ? 11.676 4.129 -18.318 1.00 91.75 111 GLU A C 1
ATOM 899 O O . GLU A 1 111 ? 11.493 5.224 -18.841 1.00 91.75 111 GLU A O 1
ATOM 904 N N . THR A 1 112 ? 10.739 3.511 -17.598 1.00 90.44 112 THR A N 1
ATOM 905 C CA . THR A 1 112 ? 9.359 3.991 -17.475 1.00 90.44 112 THR A CA 1
ATOM 906 C C . THR A 1 112 ? 9.200 4.943 -16.288 1.00 90.44 112 THR A C 1
ATOM 908 O O . THR A 1 112 ? 8.637 6.028 -16.427 1.00 90.44 112 THR A O 1
ATOM 911 N N . TYR A 1 113 ? 9.727 4.568 -15.116 1.00 89.25 113 TYR A N 1
ATOM 912 C CA . TYR A 1 113 ? 9.465 5.281 -13.856 1.00 89.25 113 TYR A CA 1
ATOM 913 C C . TYR A 1 113 ? 10.565 6.248 -13.414 1.00 89.25 113 TYR A C 1
ATOM 915 O O . TYR A 1 113 ? 10.327 7.038 -12.501 1.00 89.25 113 TYR A O 1
ATOM 923 N N . PHE A 1 114 ? 11.755 6.202 -14.019 1.00 90.06 114 PHE A N 1
ATOM 924 C CA . PHE A 1 114 ? 12.861 7.090 -13.657 1.00 90.06 114 PHE A CA 1
ATOM 925 C C . PHE A 1 114 ? 13.195 8.062 -14.789 1.00 90.06 114 PHE A C 1
ATOM 927 O O . PHE A 1 114 ? 12.934 9.257 -14.664 1.00 90.06 114 PHE A O 1
ATOM 934 N N . TYR A 1 115 ? 13.724 7.566 -15.910 1.00 91.12 115 TYR A N 1
ATOM 935 C CA . TYR A 1 115 ? 14.145 8.429 -17.020 1.00 91.12 115 TYR A CA 1
ATOM 936 C C . TYR A 1 115 ? 12.960 8.911 -17.867 1.00 91.12 115 TYR A C 1
ATOM 938 O O . TYR A 1 115 ? 12.902 10.087 -18.208 1.00 91.12 115 TYR A O 1
ATOM 946 N N . GLY A 1 116 ? 11.991 8.037 -18.150 1.00 89.12 116 GLY A N 1
ATOM 947 C CA . GLY A 1 116 ? 10.771 8.361 -18.896 1.00 89.12 116 GLY A CA 1
ATOM 948 C C . GLY A 1 116 ? 9.613 8.847 -18.026 1.00 89.12 116 GLY A C 1
ATOM 949 O O . GLY A 1 116 ? 8.469 8.803 -18.471 1.00 89.12 116 GLY A O 1
ATOM 950 N N . PHE A 1 117 ? 9.868 9.284 -16.787 1.00 89.06 117 PHE A N 1
ATOM 951 C CA . PHE A 1 117 ? 8.808 9.640 -15.836 1.00 89.06 117 PHE A CA 1
ATOM 952 C C . PHE A 1 117 ? 7.836 10.680 -16.412 1.00 89.06 117 PHE A C 1
ATOM 954 O O . PHE A 1 117 ? 6.627 10.474 -16.380 1.00 89.06 117 PHE A O 1
ATOM 961 N N . PHE A 1 118 ? 8.359 11.774 -16.977 1.00 91.75 118 PHE A N 1
ATOM 962 C CA . PHE A 1 118 ? 7.534 12.860 -17.517 1.00 91.75 118 PHE A CA 1
ATOM 963 C C . PHE A 1 118 ? 6.782 12.468 -18.791 1.00 91.75 118 PHE A C 1
ATOM 965 O O . PHE A 1 118 ? 5.655 12.918 -18.987 1.00 91.75 118 PHE A O 1
ATOM 972 N N . ASP A 1 119 ? 7.364 11.588 -19.605 1.00 92.44 119 ASP A N 1
ATOM 973 C CA . ASP A 1 119 ? 6.747 11.111 -20.845 1.00 92.44 119 ASP A CA 1
ATOM 974 C C . ASP A 1 119 ? 5.588 10.145 -20.562 1.00 92.44 119 ASP A C 1
ATOM 976 O O . ASP A 1 119 ? 4.611 10.095 -21.309 1.00 92.44 119 ASP A O 1
ATOM 980 N N . ASN A 1 120 ? 5.660 9.416 -19.444 1.00 90.88 120 ASN A N 1
ATOM 981 C CA . ASN A 1 120 ? 4.663 8.422 -19.056 1.00 90.88 120 ASN A CA 1
ATOM 982 C C . ASN A 1 120 ? 3.593 8.951 -18.085 1.00 90.88 120 ASN A C 1
ATOM 984 O O . ASN A 1 120 ? 2.696 8.193 -17.716 1.00 90.88 120 ASN A O 1
ATOM 988 N N . LEU A 1 121 ? 3.609 10.237 -17.708 1.00 91.50 121 LEU A N 1
ATOM 989 C CA . LEU A 1 121 ? 2.657 10.812 -16.738 1.00 91.50 121 LEU A CA 1
ATOM 990 C C . LEU A 1 121 ? 1.181 10.629 -17.120 1.00 91.50 121 LEU A C 1
ATOM 992 O O . LEU A 1 121 ? 0.330 10.523 -16.239 1.00 91.50 121 LEU A O 1
ATOM 996 N N . LEU A 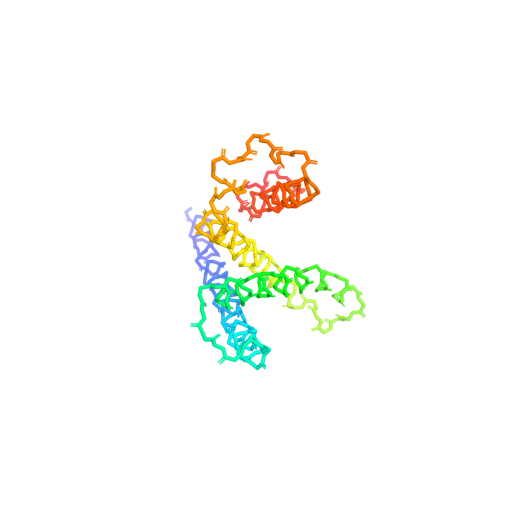1 122 ? 0.872 10.606 -18.419 1.00 93.75 122 LEU A N 1
ATOM 997 C CA . LEU A 1 122 ? -0.494 10.445 -18.931 1.00 93.75 122 LEU A CA 1
ATOM 998 C C . LEU A 1 122 ? -0.842 8.997 -19.297 1.00 93.75 122 LEU A C 1
ATOM 1000 O O . LEU A 1 122 ? -1.906 8.743 -19.863 1.00 93.75 122 LEU A O 1
ATOM 1004 N N . THR A 1 123 ? 0.033 8.040 -18.989 1.00 94.31 123 THR A N 1
ATOM 1005 C CA . THR A 1 123 ? -0.286 6.625 -19.186 1.00 94.31 123 THR A CA 1
ATOM 1006 C C . THR A 1 123 ? -1.312 6.160 -18.146 1.00 94.31 123 THR A C 1
ATOM 1008 O O . THR A 1 123 ? -1.326 6.665 -17.017 1.00 94.31 123 THR A O 1
ATOM 1011 N N . PRO A 1 124 ? -2.178 5.188 -18.492 1.00 93.81 124 PRO A N 1
ATOM 1012 C CA . PRO A 1 124 ? -3.179 4.663 -17.566 1.00 93.81 124 PRO A CA 1
ATOM 1013 C C . PRO A 1 124 ? -2.582 4.211 -16.228 1.00 93.81 124 PRO A C 1
ATOM 1015 O O . PRO A 1 124 ? -3.137 4.521 -15.176 1.00 93.81 124 PRO A O 1
ATOM 1018 N N . ASP A 1 125 ? -1.424 3.554 -16.257 1.00 90.81 125 ASP A N 1
ATOM 1019 C CA . ASP A 1 125 ? -0.767 3.012 -15.064 1.00 90.81 125 ASP A CA 1
ATOM 1020 C C . ASP A 1 125 ? -0.375 4.115 -14.074 1.00 90.81 125 ASP A C 1
ATOM 1022 O O . ASP A 1 125 ? -0.596 3.982 -12.867 1.00 90.81 125 ASP A O 1
ATOM 1026 N N . PHE A 1 126 ? 0.140 5.241 -14.577 1.00 92.62 126 PHE A N 1
ATOM 1027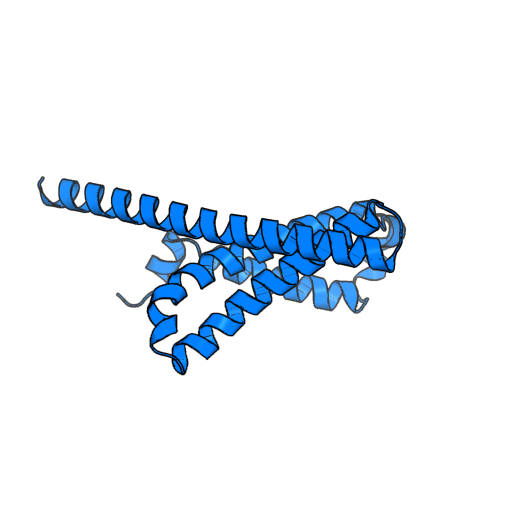 C CA . PHE A 1 126 ? 0.482 6.402 -13.756 1.00 92.62 126 PHE A CA 1
ATOM 1028 C C . PHE A 1 126 ? -0.752 7.109 -13.206 1.00 92.62 126 PHE A C 1
ATOM 1030 O O . PHE A 1 126 ? -0.768 7.476 -12.030 1.00 92.62 126 PHE A O 1
ATOM 1037 N N . ILE A 1 127 ? -1.791 7.284 -14.024 1.00 95.44 127 ILE A N 1
ATOM 1038 C CA . ILE A 1 127 ? -3.013 7.973 -13.601 1.00 95.44 127 ILE A CA 1
ATOM 1039 C C . ILE A 1 127 ? -3.739 7.149 -12.533 1.00 95.44 127 ILE A C 1
ATOM 1041 O O . ILE A 1 127 ? -4.038 7.668 -11.457 1.00 95.44 127 ILE A O 1
ATOM 1045 N N . PHE A 1 128 ? -4.003 5.867 -12.795 1.00 95.19 128 PHE A N 1
ATOM 1046 C CA . PHE A 1 128 ? -4.734 5.011 -11.861 1.00 95.19 128 PHE A CA 1
ATOM 1047 C C . PHE A 1 128 ? -3.901 4.668 -10.629 1.00 95.19 128 PHE A C 1
ATOM 1049 O O . PHE A 1 128 ? -4.408 4.770 -9.511 1.00 95.19 128 PHE A O 1
ATOM 1056 N N . GLY A 1 129 ? -2.622 4.329 -10.811 1.00 93.56 129 GLY A N 1
ATOM 1057 C CA . GLY A 1 129 ? -1.711 4.063 -9.702 1.00 93.56 129 GLY A CA 1
ATOM 1058 C C . GLY A 1 129 ? -1.511 5.300 -8.828 1.00 93.56 129 GLY A C 1
ATOM 1059 O O . GLY A 1 129 ? -1.669 5.231 -7.610 1.00 93.56 129 GLY A O 1
ATOM 1060 N N . GLY A 1 130 ? -1.246 6.456 -9.440 1.00 94.50 130 GLY A N 1
ATOM 1061 C CA . GLY A 1 130 ? -1.072 7.724 -8.734 1.00 94.50 130 GLY A CA 1
ATOM 1062 C C . GLY A 1 130 ? -2.328 8.158 -7.979 1.00 94.50 130 GLY A C 1
ATOM 1063 O O . GLY A 1 130 ? -2.243 8.522 -6.804 1.00 94.50 130 GLY A O 1
ATOM 1064 N N . LEU A 1 131 ? -3.503 8.062 -8.609 1.00 96.88 131 LEU A N 1
ATOM 1065 C CA . LEU A 1 131 ? -4.776 8.389 -7.966 1.00 96.88 131 LEU A CA 1
ATOM 1066 C C . LEU A 1 131 ? -5.084 7.442 -6.797 1.00 96.88 131 LEU A C 1
ATOM 1068 O O . LEU A 1 131 ? -5.466 7.906 -5.721 1.00 96.88 131 LEU A O 1
ATOM 1072 N N . ALA A 1 132 ? -4.881 6.133 -6.975 1.00 95.38 132 ALA A N 1
ATOM 1073 C CA . ALA A 1 132 ? -5.063 5.151 -5.908 1.00 95.38 132 ALA A CA 1
ATOM 1074 C C . ALA A 1 132 ? -4.131 5.440 -4.722 1.00 95.38 132 ALA A C 1
ATOM 1076 O O . ALA A 1 132 ? -4.585 5.503 -3.578 1.00 95.38 132 ALA A O 1
ATOM 1077 N N . MET A 1 133 ? -2.849 5.708 -4.989 1.00 96.25 133 MET A N 1
ATOM 1078 C CA . MET A 1 133 ? -1.880 6.050 -3.949 1.00 96.25 133 MET A CA 1
ATOM 1079 C C . MET A 1 133 ? -2.225 7.358 -3.238 1.00 96.25 133 MET A C 1
ATOM 1081 O O . MET A 1 133 ? -2.079 7.431 -2.017 1.00 96.25 133 MET A O 1
ATOM 1085 N N . LEU A 1 134 ? -2.740 8.365 -3.946 1.00 96.75 134 LEU A N 1
ATOM 1086 C CA . LEU A 1 134 ? -3.213 9.612 -3.342 1.00 96.75 134 LEU A CA 1
ATOM 1087 C C . LEU A 1 134 ? -4.374 9.355 -2.372 1.00 96.75 134 LEU A C 1
ATOM 1089 O O . LEU A 1 134 ? -4.345 9.830 -1.234 1.00 96.75 134 LEU A O 1
ATOM 1093 N N . ILE A 1 135 ? -5.362 8.561 -2.789 1.00 95.88 135 ILE A N 1
ATOM 1094 C CA . ILE A 1 135 ? -6.510 8.188 -1.951 1.00 95.88 135 ILE A CA 1
ATOM 1095 C C . ILE A 1 135 ? -6.041 7.406 -0.716 1.00 95.88 135 ILE A C 1
ATOM 1097 O O . ILE A 1 135 ? -6.426 7.730 0.412 1.00 95.88 135 ILE A O 1
ATOM 1101 N N . PHE A 1 136 ? -5.172 6.411 -0.901 1.00 94.88 136 PHE A N 1
ATOM 1102 C CA . PHE A 1 136 ? -4.638 5.609 0.201 1.00 94.88 136 PHE A CA 1
ATOM 1103 C C . PHE A 1 136 ? -3.782 6.439 1.162 1.00 94.88 136 PHE A C 1
ATOM 1105 O O . PHE A 1 136 ? -3.897 6.270 2.376 1.00 94.88 136 PHE A O 1
ATOM 1112 N N . THR A 1 137 ? -3.011 7.401 0.650 1.00 95.75 137 THR A N 1
ATOM 1113 C CA . THR A 1 137 ? -2.256 8.356 1.473 1.00 95.75 137 THR A CA 1
ATOM 1114 C C . THR A 1 137 ? -3.194 9.209 2.322 1.00 95.75 137 THR A C 1
ATOM 1116 O O . THR A 1 137 ? -2.980 9.346 3.527 1.00 95.75 137 THR A O 1
ATOM 1119 N N . GLY A 1 138 ? -4.271 9.736 1.731 1.00 94.81 138 GLY A N 1
ATOM 1120 C CA . GLY A 1 138 ? -5.292 10.486 2.464 1.00 94.81 138 GLY A CA 1
ATOM 1121 C C . GLY A 1 138 ? -5.908 9.666 3.602 1.00 94.81 138 GLY A C 1
ATOM 1122 O O . GLY A 1 138 ? -5.966 10.128 4.743 1.00 94.81 138 GLY A O 1
ATOM 1123 N N . MET A 1 139 ? -6.285 8.413 3.328 1.00 92.38 139 MET A N 1
ATOM 1124 C CA . MET A 1 139 ? -6.808 7.503 4.354 1.00 92.38 139 MET A CA 1
ATOM 1125 C C . MET A 1 139 ? -5.778 7.184 5.445 1.00 92.38 139 MET A C 1
ATOM 1127 O O . MET A 1 139 ? -6.127 7.165 6.628 1.00 92.38 139 MET A O 1
ATOM 1131 N N . ALA A 1 140 ? -4.508 6.986 5.085 1.00 92.81 140 ALA A N 1
ATOM 1132 C CA . ALA A 1 140 ? -3.433 6.752 6.046 1.00 92.81 140 ALA A CA 1
ATOM 1133 C C . ALA A 1 140 ? -3.201 7.968 6.963 1.00 92.81 140 ALA A C 1
ATOM 1135 O O . ALA A 1 140 ? -3.013 7.794 8.168 1.00 92.81 140 ALA A O 1
ATOM 1136 N N . ILE A 1 141 ? -3.279 9.193 6.431 1.00 92.38 141 ILE A N 1
ATOM 1137 C CA . ILE A 1 141 ? -3.161 10.431 7.220 1.00 92.38 141 ILE A CA 1
ATOM 1138 C C . ILE A 1 141 ? -4.330 10.564 8.206 1.00 92.38 141 ILE A C 1
ATOM 1140 O O . ILE A 1 141 ? -4.111 10.841 9.389 1.00 92.38 141 ILE A O 1
ATOM 1144 N N . ILE A 1 142 ? -5.565 10.333 7.748 1.00 90.12 142 ILE A N 1
ATOM 1145 C CA . ILE A 1 142 ? -6.774 10.414 8.590 1.00 90.12 142 ILE A CA 1
ATOM 1146 C C . ILE A 1 142 ? -6.758 9.351 9.694 1.00 90.12 142 ILE A C 1
ATOM 1148 O O . ILE A 1 142 ? -7.244 9.593 10.796 1.00 90.12 142 ILE A O 1
ATOM 1152 N N . SER A 1 143 ? -6.144 8.196 9.434 1.00 86.31 143 SER A N 1
ATOM 1153 C CA . SER A 1 143 ? -5.990 7.099 10.395 1.00 86.31 143 SER A CA 1
ATOM 1154 C C . SER A 1 143 ? -5.193 7.485 11.655 1.00 86.31 143 SER A C 1
ATOM 1156 O O . SER A 1 143 ? -5.224 6.761 12.653 1.00 86.31 143 SER A O 1
ATOM 1158 N N . ASN A 1 144 ? -4.493 8.624 11.663 1.00 86.19 144 ASN A N 1
ATOM 1159 C CA . ASN A 1 144 ? -3.788 9.110 12.845 1.00 86.19 144 ASN A CA 1
ATOM 1160 C C . ASN A 1 144 ? -4.763 9.531 13.966 1.00 86.19 144 ASN A C 1
ATOM 1162 O O . ASN A 1 144 ? -5.725 10.258 13.724 1.00 86.19 144 ASN A O 1
ATOM 1166 N N . ASN A 1 145 ? -4.474 9.148 15.215 1.00 79.62 145 ASN A N 1
ATOM 1167 C CA . ASN A 1 145 ? -5.326 9.425 16.379 1.00 79.62 145 ASN A CA 1
ATOM 1168 C C . ASN A 1 145 ? -5.612 10.928 16.551 1.00 79.62 145 ASN A C 1
ATOM 1170 O O . ASN A 1 145 ? -6.737 11.311 16.855 1.00 79.62 145 ASN A O 1
ATOM 1174 N N . THR A 1 146 ? -4.625 11.792 16.289 1.00 79.81 146 THR A N 1
ATOM 1175 C CA . THR A 1 146 ? -4.807 13.252 16.346 1.00 79.81 146 THR A CA 1
ATOM 1176 C C . THR A 1 146 ? -5.817 13.756 15.317 1.00 79.81 146 THR A C 1
ATOM 1178 O O . THR A 1 146 ? -6.590 14.661 15.619 1.00 79.81 146 THR A O 1
ATOM 1181 N N . MET A 1 147 ? -5.819 13.192 14.107 1.00 81.56 147 MET A N 1
ATOM 1182 C CA . MET A 1 147 ? -6.774 13.578 13.065 1.00 81.56 147 MET A CA 1
ATOM 1183 C C . MET A 1 147 ? -8.158 12.999 13.342 1.00 81.56 147 MET A C 1
ATOM 1185 O O . MET A 1 147 ? -9.147 13.711 13.188 1.00 81.56 147 MET A O 1
ATOM 1189 N N . MET A 1 148 ? -8.232 11.762 13.840 1.00 81.12 148 MET A N 1
ATOM 1190 C CA . MET A 1 148 ? -9.495 11.152 14.260 1.00 81.12 148 MET A CA 1
ATOM 1191 C C . MET A 1 148 ? -10.202 11.974 15.346 1.00 81.12 148 MET A C 1
ATOM 1193 O O . MET A 1 148 ? -11.405 12.182 15.249 1.00 81.12 148 MET A O 1
ATOM 1197 N N . LEU A 1 149 ? -9.468 12.491 16.339 1.00 81.19 149 LEU A N 1
ATOM 1198 C CA . LEU A 1 149 ? -10.045 13.320 17.408 1.00 81.19 149 LEU A CA 1
ATOM 1199 C C . LEU A 1 149 ? -10.500 14.704 16.924 1.00 81.19 149 LEU A C 1
ATOM 1201 O O . LEU A 1 149 ? -11.408 15.279 17.510 1.00 81.19 149 LEU A O 1
ATOM 1205 N N . LYS A 1 150 ? -9.879 15.247 15.870 1.00 85.69 150 LYS A N 1
ATOM 1206 C CA . LYS A 1 150 ? -10.266 16.543 15.287 1.00 85.69 150 LYS A CA 1
ATOM 1207 C C . LYS A 1 150 ? -11.478 16.455 14.361 1.00 85.69 150 LYS A C 1
ATOM 1209 O O . LYS A 1 150 ? -12.178 17.446 14.200 1.00 85.69 150 LYS A O 1
ATOM 1214 N N . LEU A 1 151 ? -11.664 15.313 13.701 1.00 81.50 151 LEU A N 1
ATOM 1215 C CA . LEU A 1 151 ? -12.721 15.097 12.708 1.00 81.50 151 LEU A CA 1
ATOM 1216 C C . LEU A 1 151 ? -13.933 14.345 13.278 1.00 81.50 151 LEU A C 1
ATOM 1218 O O . LEU A 1 151 ? -14.986 14.328 12.645 1.00 81.50 151 LEU A O 1
ATOM 1222 N N . GLY A 1 152 ? -13.778 13.689 14.429 1.00 72.88 152 GLY A N 1
ATOM 1223 C CA . GLY A 1 152 ? -14.856 12.971 15.098 1.00 72.88 152 GLY A CA 1
ATOM 1224 C C . GLY A 1 152 ? -15.865 13.912 15.768 1.00 72.88 152 GLY A C 1
ATOM 1225 O O . GLY A 1 152 ? -15.504 15.028 16.140 1.00 72.88 152 GLY A O 1
ATOM 1226 N N . PRO A 1 153 ? -17.127 13.479 15.933 1.00 70.38 153 PRO A N 1
ATOM 1227 C CA . PRO A 1 153 ? -18.106 14.221 16.719 1.00 70.38 153 PRO A CA 1
ATOM 1228 C C . PRO A 1 153 ? -17.639 14.323 18.179 1.00 70.38 153 PRO A C 1
ATOM 1230 O O . PRO A 1 153 ? -17.187 13.330 18.753 1.00 70.38 153 PRO A O 1
ATOM 1233 N N . HIS A 1 154 ? -17.717 15.537 18.730 1.00 55.97 154 HIS A N 1
ATOM 1234 C CA . HIS A 1 154 ? -17.498 15.821 20.150 1.00 55.97 154 HIS A CA 1
ATOM 1235 C C . HIS A 1 154 ? -18.621 15.253 21.016 1.00 55.97 154 HIS A C 1
ATOM 1237 O O . HIS A 1 154 ? -19.793 15.338 20.579 1.00 55.97 154 HIS A O 1
#

Secondary structure (DSSP, 8-state):
-HHHHHHHHHHHHHHHHHHHHHHHHHHHHHHHHHHHHHHHHHHHSS--HHHHHHHHHHHHHHHHHHHHHHHHHHHH-GGGGGGTTHHHHHHHHHHHHHHHHHHHHHHH-HIIIIITTTTTTTSHHHHHHHHHHHHHHHHHHHTSHHHHHHHS--

pLDDT: mean 88.24, std 9.73, range [55.97, 97.56]

Radius of gyration: 19.13 Å; chains: 1; bounding box: 39×38×61 Å

Sequence (154 aa):
MEEKYIMSEQDVLHNKTARKMMYGSLLMAIMVFFAMLFYSHLYYGVYSLESLATAVFGTADVMLGMSFAMSGLAYYFDFLDHRVAYRKYMGLTGYFLALLYSAMLVRLYPETYFYGFFDNLLTPDFIFGGLAMLIFTGMAIISNNTMMLKLGPH

Foldseek 3Di:
DVVVVVVVVVVVVVVVVLVVLLVVLVVVLVVQLVVQLVVLCVVVVDDDLVSNLRSLLRSLVVLLVVLVVLVVCVVVDVVSVVVNSSSLNSLLSSLVSLVVSLVSCCVVCVVVVPVCVVVCCPPPCNVVSVVVNVVSVVSNVCSDPVNVVVPDDD